Protein AF-A0A969WTM4-F1 (afdb_monomer_lite)

Secondary structure (DSSP, 8-state):
-HHHHHHHHHHHHH-PPPGGGS--------SS-PPP-SPPPPEEETTEEESSS-EE-----SSHHHHHHHHHHHHHHHHHT-EEE-S-GGGGGT-GGGGGGT--HHHH-SSS-EE----HHHHHHHHHTT-THHHHHHHHHHT-SB-

pLDDT: mean 88.82, std 9.45, range [56.5, 97.75]

Structure (mmCIF, N/CA/C/O backbone):
data_AF-A0A969WTM4-F1
#
_entry.id   AF-A0A969WTM4-F1
#
loop_
_atom_site.group_PDB
_atom_site.id
_atom_site.type_symbol
_atom_site.label_atom_id
_atom_site.label_alt_id
_atom_site.label_comp_id
_atom_site.label_asym_id
_atom_site.label_entity_id
_atom_site.label_seq_id
_atom_site.pdbx_PDB_ins_code
_atom_site.Cartn_x
_atom_site.Cartn_y
_atom_site.Cartn_z
_atom_site.occupancy
_atom_site.B_iso_or_equiv
_atom_site.auth_seq_id
_atom_site.auth_comp_id
_atom_site.auth_asym_id
_atom_site.auth_atom_id
_atom_site.pdbx_PDB_model_num
ATOM 1 N N . MET A 1 1 ? -6.320 16.465 12.986 1.00 56.50 1 MET A N 1
ATOM 2 C CA . MET A 1 1 ? -5.652 15.262 12.426 1.00 56.50 1 MET A CA 1
ATOM 3 C C . MET A 1 1 ? -4.982 15.568 11.083 1.00 56.50 1 MET A C 1
ATOM 5 O O . MET A 1 1 ? -3.893 15.057 10.851 1.00 56.50 1 MET A O 1
ATOM 9 N N . GLU A 1 2 ? -5.578 16.420 10.237 1.00 61.72 2 GLU A N 1
ATOM 10 C CA . GLU A 1 2 ? -4.979 16.860 8.963 1.00 61.72 2 GLU A CA 1
ATOM 11 C C . GLU A 1 2 ? -3.620 17.565 9.122 1.00 61.72 2 GLU A C 1
ATOM 13 O O . GLU A 1 2 ? -2.677 17.197 8.422 1.00 61.72 2 GLU A O 1
ATOM 18 N N . ASP A 1 3 ? -3.476 18.486 10.086 1.00 70.69 3 ASP A N 1
ATOM 19 C CA . ASP A 1 3 ? -2.206 19.205 10.309 1.00 70.69 3 ASP A CA 1
ATOM 20 C C . ASP A 1 3 ? -1.041 18.263 10.634 1.00 70.69 3 ASP A C 1
ATOM 22 O O . ASP A 1 3 ? 0.015 18.341 10.012 1.00 70.69 3 ASP A O 1
ATOM 26 N N . ARG A 1 4 ? -1.272 17.262 11.495 1.00 72.94 4 ARG A N 1
ATOM 27 C CA . ARG A 1 4 ? -0.270 16.229 11.805 1.00 72.94 4 ARG A CA 1
ATOM 28 C C . ARG A 1 4 ? 0.230 15.490 10.560 1.00 72.94 4 ARG A C 1
ATOM 30 O O . ARG A 1 4 ? 1.422 15.227 10.440 1.00 72.94 4 ARG A O 1
ATOM 37 N N . LYS A 1 5 ? -0.668 15.119 9.641 1.00 71.12 5 LYS A N 1
ATOM 38 C CA . LYS A 1 5 ? -0.302 14.374 8.422 1.00 71.12 5 LYS A CA 1
ATOM 39 C C . LYS A 1 5 ? 0.490 15.245 7.451 1.00 71.12 5 LYS A C 1
ATOM 41 O O . LYS A 1 5 ? 1.436 14.769 6.829 1.00 71.12 5 LYS A O 1
ATOM 46 N N . LYS A 1 6 ? 0.124 16.522 7.341 1.00 78.69 6 LYS A N 1
ATOM 47 C CA . LYS A 1 6 ? 0.857 17.506 6.541 1.00 78.69 6 LYS A CA 1
ATOM 48 C C . LYS A 1 6 ? 2.268 17.729 7.092 1.00 78.69 6 LYS A C 1
ATOM 50 O O . LYS A 1 6 ? 3.217 17.739 6.311 1.00 78.69 6 LYS A O 1
ATOM 55 N N . ASP A 1 7 ? 2.412 17.829 8.409 1.00 81.56 7 ASP A N 1
ATOM 56 C CA . ASP A 1 7 ? 3.716 17.987 9.057 1.00 81.56 7 ASP A CA 1
ATOM 57 C C . ASP A 1 7 ? 4.609 16.765 8.855 1.00 81.56 7 ASP A C 1
ATOM 59 O O . ASP A 1 7 ? 5.777 16.923 8.511 1.00 81.56 7 ASP A O 1
ATOM 63 N N . HIS A 1 8 ? 4.057 15.552 8.959 1.00 81.19 8 HIS A N 1
ATOM 64 C CA . HIS A 1 8 ? 4.799 14.323 8.665 1.00 81.19 8 HIS A CA 1
ATOM 65 C C . HIS A 1 8 ? 5.311 14.291 7.216 1.00 81.19 8 HIS A C 1
ATOM 67 O O . HIS A 1 8 ? 6.464 13.936 6.985 1.00 81.19 8 HIS A O 1
ATOM 73 N N . ILE A 1 9 ? 4.488 14.699 6.240 1.00 81.25 9 ILE A N 1
ATOM 74 C CA . ILE A 1 9 ? 4.919 14.800 4.836 1.00 81.25 9 ILE A CA 1
ATOM 75 C C . ILE A 1 9 ? 6.081 15.795 4.708 1.00 81.25 9 ILE A C 1
ATOM 77 O O . ILE A 1 9 ? 7.089 15.486 4.079 1.00 81.25 9 ILE A O 1
ATOM 81 N N . ASN A 1 10 ? 5.965 16.978 5.315 1.00 84.25 10 ASN A N 1
ATOM 82 C CA . ASN A 1 10 ? 7.011 18.000 5.244 1.00 84.25 10 ASN A CA 1
ATOM 83 C C . ASN A 1 10 ? 8.315 17.530 5.903 1.00 84.25 10 ASN A C 1
ATOM 85 O O . ASN A 1 10 ? 9.393 17.719 5.344 1.00 84.25 10 ASN A O 1
ATOM 89 N N . GLN A 1 11 ? 8.225 16.887 7.068 1.00 83.88 11 GLN A N 1
ATOM 90 C CA . GLN A 1 11 ? 9.384 16.314 7.749 1.00 83.88 11 GLN A CA 1
ATOM 91 C C . GLN A 1 11 ? 10.044 15.225 6.904 1.00 83.88 11 GLN A C 1
ATOM 93 O O . GLN A 1 11 ? 11.263 15.235 6.782 1.00 83.88 11 GLN A O 1
ATOM 98 N N . ALA A 1 12 ? 9.268 14.351 6.255 1.00 83.12 12 ALA A N 1
ATOM 99 C CA . ALA A 1 12 ? 9.807 13.342 5.346 1.00 83.12 12 ALA A CA 1
ATOM 100 C C . ALA A 1 12 ? 10.554 13.969 4.154 1.00 83.12 12 ALA A C 1
ATOM 102 O O . ALA A 1 12 ? 11.616 13.486 3.775 1.00 83.12 12 ALA A O 1
ATOM 103 N N . PHE A 1 13 ? 10.055 15.080 3.597 1.00 82.12 13 PHE A N 1
ATOM 104 C CA . PHE A 1 13 ? 10.768 15.817 2.545 1.00 82.12 13 PHE A CA 1
ATOM 105 C C . PHE A 1 13 ? 12.074 16.462 3.031 1.00 82.12 13 PHE A C 1
ATOM 107 O O . PHE A 1 13 ? 13.030 16.563 2.256 1.00 82.12 13 PHE A O 1
ATOM 114 N N . ASN A 1 14 ? 12.114 16.889 4.294 1.00 83.88 14 ASN A N 1
ATOM 115 C CA . ASN A 1 14 ? 13.282 17.519 4.908 1.00 83.88 14 ASN A CA 1
ATOM 116 C C . ASN A 1 14 ? 14.317 16.497 5.405 1.00 83.88 14 ASN A C 1
ATOM 118 O O . ASN A 1 14 ? 15.506 16.799 5.422 1.00 83.88 14 ASN A O 1
ATOM 122 N N . ALA A 1 15 ? 13.887 15.288 5.775 1.00 76.38 15 ALA A N 1
ATOM 123 C CA . ALA A 1 15 ? 14.722 14.195 6.272 1.00 76.38 15 ALA A CA 1
ATOM 124 C C . ALA A 1 15 ? 15.470 13.471 5.137 1.00 76.38 15 ALA A C 1
ATOM 126 O O . ALA A 1 15 ? 15.402 12.249 4.995 1.00 76.38 15 ALA A O 1
ATOM 127 N N . ARG A 1 16 ? 16.176 14.230 4.292 1.00 67.56 16 ARG A N 1
ATOM 128 C CA . ARG A 1 16 ? 17.010 13.658 3.234 1.00 67.56 16 ARG A CA 1
ATOM 129 C C . ARG A 1 16 ? 18.154 12.871 3.862 1.00 67.56 16 ARG A C 1
ATOM 131 O O . ARG A 1 16 ? 18.912 13.399 4.668 1.00 67.56 16 ARG A O 1
ATOM 138 N N . VAL A 1 17 ? 18.284 11.611 3.463 1.00 66.19 17 VAL A N 1
ATOM 139 C CA . VAL A 1 17 ? 19.481 10.826 3.756 1.00 66.19 17 VAL A CA 1
ATOM 140 C C . VAL A 1 17 ? 20.591 11.351 2.853 1.00 66.19 17 VAL A C 1
ATOM 142 O O . VAL A 1 17 ? 20.471 11.309 1.627 1.00 66.19 17 VAL A O 1
ATOM 145 N N . GLU A 1 18 ? 21.646 11.888 3.459 1.00 71.12 18 GLU A N 1
ATOM 146 C CA . GLU A 1 18 ? 22.833 12.327 2.729 1.00 71.12 18 GLU A CA 1
ATOM 147 C C . GLU A 1 18 ? 23.466 11.140 1.994 1.00 71.12 18 GLU A C 1
ATOM 149 O O . GLU A 1 18 ? 23.500 10.020 2.511 1.00 71.12 18 GLU A O 1
ATOM 154 N N . LYS A 1 19 ? 23.996 11.377 0.787 1.00 63.75 19 LYS A N 1
ATOM 155 C CA . LYS A 1 19 ? 24.638 10.327 -0.031 1.00 63.75 19 LYS A CA 1
ATOM 156 C C . LYS A 1 19 ? 25.734 9.570 0.727 1.00 63.75 19 LYS A C 1
ATOM 158 O O . LYS A 1 19 ? 25.962 8.397 0.450 1.00 63.75 19 LYS A O 1
ATOM 163 N N . ASP A 1 20 ? 26.371 10.218 1.697 1.00 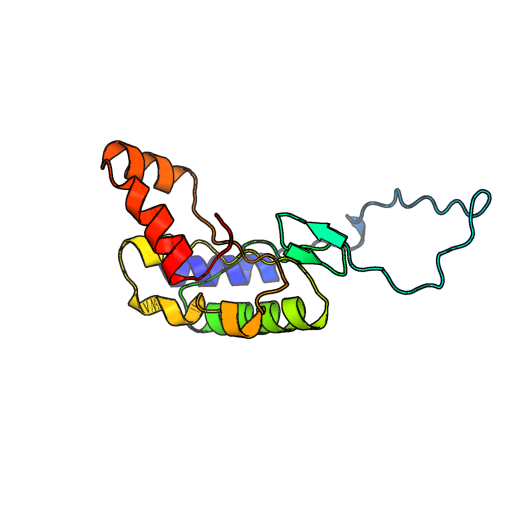65.38 20 ASP A N 1
ATOM 164 C CA . ASP A 1 20 ? 27.443 9.636 2.506 1.00 65.38 20 ASP A CA 1
ATOM 165 C C . ASP A 1 20 ? 26.968 8.570 3.504 1.00 65.38 20 ASP A C 1
ATOM 167 O O . ASP A 1 20 ? 27.779 7.766 3.962 1.00 65.38 20 ASP A O 1
ATOM 171 N N . ALA A 1 21 ? 25.665 8.515 3.796 1.00 71.44 21 ALA A N 1
ATOM 172 C CA . ALA A 1 21 ? 25.053 7.474 4.619 1.00 71.44 21 ALA A CA 1
ATOM 173 C C . ALA A 1 21 ? 24.629 6.231 3.811 1.00 71.44 21 ALA A C 1
ATOM 175 O O . ALA A 1 21 ? 24.121 5.270 4.389 1.00 71.44 21 ALA A O 1
ATOM 176 N N . ALA A 1 22 ? 24.816 6.232 2.485 1.00 71.81 22 ALA A N 1
ATOM 177 C CA . ALA A 1 22 ? 24.507 5.076 1.653 1.00 71.81 22 ALA A CA 1
ATOM 178 C C . ALA A 1 22 ? 25.451 3.905 1.966 1.00 71.81 22 ALA A C 1
ATOM 180 O O . ALA A 1 22 ? 26.667 4.075 2.078 1.00 71.81 22 ALA A O 1
ATOM 181 N N . ASP A 1 23 ? 24.884 2.703 2.079 1.00 75.06 23 ASP A N 1
ATOM 182 C CA . ASP A 1 23 ? 25.654 1.481 2.286 1.00 75.06 23 ASP A CA 1
ATOM 183 C C . ASP A 1 23 ? 26.607 1.245 1.105 1.00 75.06 23 ASP A C 1
ATOM 185 O O . ASP A 1 23 ? 26.187 1.127 -0.046 1.00 75.06 23 ASP A O 1
ATOM 189 N N . LYS A 1 24 ? 27.907 1.182 1.399 1.00 78.19 24 LYS A N 1
ATOM 190 C CA . LYS A 1 24 ? 28.969 1.018 0.397 1.00 78.19 24 LYS A CA 1
ATOM 191 C C . LYS A 1 24 ? 29.307 -0.445 0.116 1.00 78.19 24 LYS A C 1
ATOM 193 O O . LYS A 1 24 ? 30.185 -0.708 -0.697 1.00 78.19 24 LYS A O 1
ATOM 198 N N . ARG A 1 25 ? 28.638 -1.407 0.760 1.00 82.06 25 ARG A N 1
ATOM 199 C CA . ARG A 1 25 ? 28.950 -2.847 0.663 1.00 82.06 25 ARG A CA 1
ATOM 200 C C . ARG A 1 25 ? 28.477 -3.512 -0.637 1.00 82.06 25 ARG A C 1
ATOM 202 O O . ARG A 1 25 ? 28.299 -4.728 -0.676 1.00 82.06 25 ARG A O 1
ATOM 209 N N . PHE A 1 26 ? 28.289 -2.750 -1.712 1.00 78.81 26 PHE A N 1
ATOM 210 C CA . PHE A 1 26 ? 28.031 -3.326 -3.027 1.00 78.81 26 PHE A CA 1
ATOM 211 C C . PHE A 1 26 ? 29.341 -3.850 -3.633 1.00 78.81 26 PHE A C 1
ATOM 213 O O . PHE A 1 26 ? 30.082 -3.116 -4.283 1.00 78.81 26 PHE A O 1
ATOM 220 N N . ASN A 1 27 ? 29.627 -5.132 -3.403 1.00 80.75 27 ASN A N 1
ATOM 221 C CA . ASN A 1 27 ? 30.758 -5.825 -4.014 1.00 80.75 27 ASN A CA 1
ATOM 222 C C . ASN A 1 27 ? 30.311 -6.433 -5.347 1.00 80.75 27 ASN A C 1
ATOM 224 O O . ASN A 1 27 ? 29.621 -7.452 -5.369 1.00 80.75 27 ASN A O 1
ATOM 228 N N . TYR A 1 28 ? 30.680 -5.798 -6.457 1.00 80.25 28 TYR A N 1
ATOM 229 C CA . TYR A 1 28 ? 30.454 -6.366 -7.783 1.00 80.25 28 TYR A CA 1
ATOM 230 C C . TYR A 1 28 ? 31.456 -7.499 -8.045 1.00 80.25 28 TYR A C 1
ATOM 232 O O . TYR A 1 28 ? 32.656 -7.244 -8.100 1.00 80.25 28 TYR A O 1
ATOM 240 N N . GLU A 1 29 ? 30.963 -8.730 -8.216 1.00 81.62 29 GLU A N 1
ATOM 241 C CA . GLU A 1 29 ? 31.777 -9.925 -8.490 1.00 81.62 29 GLU A CA 1
ATOM 242 C C . GLU A 1 29 ? 31.404 -10.538 -9.855 1.00 81.62 29 GLU A C 1
ATOM 244 O O . GLU A 1 29 ? 30.466 -11.336 -9.940 1.00 81.62 29 GLU A O 1
ATOM 249 N N . PRO A 1 30 ? 32.093 -10.152 -10.944 1.00 84.31 30 PRO A N 1
ATOM 250 C CA . PRO A 1 30 ? 31.797 -10.641 -12.287 1.00 84.31 30 PRO A CA 1
ATOM 251 C C . PRO A 1 30 ? 32.403 -12.015 -12.604 1.00 84.31 30 PRO A C 1
ATOM 253 O O . PRO A 1 30 ? 32.104 -12.560 -13.666 1.00 84.31 30 PRO A O 1
ATOM 256 N N . LEU A 1 31 ? 33.264 -12.580 -11.744 1.00 88.19 31 LEU A N 1
ATOM 257 C CA . LEU A 1 31 ? 33.983 -13.824 -12.045 1.00 88.19 31 LEU A CA 1
ATOM 258 C C . LEU A 1 31 ? 33.040 -15.020 -12.242 1.00 88.19 31 LEU A C 1
ATOM 260 O O . LEU A 1 31 ? 33.344 -15.919 -13.022 1.00 88.19 31 LEU A O 1
ATOM 264 N N . LEU A 1 32 ? 31.902 -15.032 -11.541 1.00 84.75 32 LEU A N 1
ATOM 265 C CA . LEU A 1 32 ? 30.934 -16.134 -11.582 1.00 84.75 32 LEU A CA 1
ATOM 266 C C . LEU A 1 32 ? 29.839 -15.938 -12.637 1.00 84.75 32 LEU A C 1
ATOM 268 O O . LEU A 1 32 ? 29.310 -16.917 -13.157 1.00 84.75 32 LEU A O 1
ATOM 272 N N . SER A 1 33 ? 29.483 -14.690 -12.944 1.00 83.06 33 SER A N 1
ATOM 273 C CA . SER A 1 33 ? 28.499 -14.355 -13.972 1.00 83.06 33 SER A CA 1
ATOM 274 C C . SER A 1 33 ? 28.643 -12.899 -14.393 1.00 83.06 33 SER A C 1
ATOM 276 O O . SER A 1 33 ? 28.834 -12.014 -13.560 1.00 83.06 33 SER A O 1
ATOM 278 N N . ALA A 1 34 ? 28.455 -12.639 -15.687 1.00 84.06 34 ALA A N 1
ATOM 279 C CA . ALA A 1 34 ? 28.287 -11.281 -16.181 1.00 84.06 34 ALA A CA 1
ATOM 280 C C . ALA A 1 34 ? 27.002 -10.651 -15.621 1.00 84.06 34 ALA A C 1
ATOM 282 O O . ALA A 1 34 ? 26.069 -11.350 -15.208 1.00 84.06 34 ALA A O 1
ATOM 283 N N . HIS A 1 35 ? 26.951 -9.318 -15.637 1.00 82.44 35 HIS A N 1
ATOM 284 C CA . HIS A 1 35 ? 25.736 -8.586 -15.308 1.00 82.44 35 HIS A CA 1
ATOM 285 C C . HIS A 1 35 ? 24.583 -9.024 -16.235 1.00 82.44 35 HIS A C 1
ATOM 287 O O . HIS A 1 35 ? 24.798 -9.108 -17.449 1.00 82.44 35 HIS A O 1
ATOM 293 N N . PRO A 1 36 ? 23.375 -9.289 -15.704 1.00 79.94 36 PRO A N 1
ATOM 294 C CA . PRO A 1 36 ? 22.240 -9.677 -16.531 1.00 79.94 36 PRO A CA 1
ATOM 295 C C . PRO A 1 36 ? 21.917 -8.589 -17.560 1.00 79.94 36 PRO A C 1
ATOM 297 O O . PRO A 1 36 ? 21.795 -7.417 -17.213 1.00 79.94 36 PRO A O 1
ATOM 300 N N . VAL A 1 37 ? 21.768 -8.981 -18.825 1.00 81.50 37 VAL A N 1
ATOM 301 C CA . VAL A 1 37 ? 21.309 -8.090 -19.909 1.00 81.50 37 VAL A CA 1
ATOM 302 C C . VAL A 1 37 ? 19.805 -8.195 -20.148 1.00 81.50 37 VAL A C 1
ATOM 304 O O . VAL A 1 37 ? 19.204 -7.312 -20.761 1.00 81.50 37 VAL A O 1
ATOM 307 N N . ASP A 1 38 ? 19.194 -9.267 -19.649 1.00 82.44 38 ASP A N 1
ATOM 308 C CA . ASP A 1 38 ? 17.770 -9.508 -19.785 1.00 82.44 38 ASP A CA 1
ATOM 309 C C . ASP A 1 38 ? 16.965 -8.608 -18.852 1.00 82.44 38 ASP A C 1
ATOM 311 O O . ASP A 1 38 ? 17.378 -8.259 -17.741 1.00 82.44 38 ASP A O 1
ATOM 315 N N . LYS A 1 39 ? 15.768 -8.241 -19.309 1.00 76.38 39 LYS A N 1
ATOM 316 C CA . LYS A 1 39 ? 14.820 -7.515 -18.468 1.00 76.38 39 LYS A CA 1
ATOM 317 C C . LYS A 1 39 ? 14.395 -8.404 -17.290 1.00 76.38 39 LYS A C 1
ATOM 319 O O . LYS A 1 39 ? 14.230 -9.609 -17.480 1.00 76.38 39 LYS A O 1
ATOM 324 N N . PRO A 1 40 ? 14.144 -7.819 -16.106 1.00 81.56 40 PRO A N 1
ATOM 325 C CA . PRO A 1 40 ? 13.575 -8.545 -14.977 1.00 81.56 40 PRO A CA 1
ATOM 326 C C . PRO A 1 40 ? 12.312 -9.302 -15.391 1.00 81.56 40 PRO A C 1
ATOM 328 O O . PRO A 1 40 ? 11.429 -8.744 -16.050 1.00 81.56 40 PRO A O 1
ATOM 331 N N . THR A 1 41 ? 12.231 -10.575 -15.015 1.00 88.00 41 THR A N 1
ATOM 332 C CA . THR A 1 41 ? 11.047 -11.401 -15.238 1.00 88.00 41 THR A CA 1
ATOM 333 C C . THR A 1 41 ? 10.040 -11.184 -14.119 1.00 88.00 41 THR A C 1
ATOM 335 O O . THR A 1 41 ? 10.392 -10.939 -12.964 1.00 88.00 41 THR A O 1
ATOM 338 N N . SER A 1 42 ? 8.755 -11.263 -14.462 1.00 94.31 42 SER A N 1
ATOM 339 C CA . SER A 1 42 ? 7.706 -11.206 -13.453 1.00 94.31 42 SER A CA 1
ATOM 340 C C . SER A 1 42 ? 7.750 -12.429 -12.541 1.00 94.31 42 SER A C 1
ATOM 342 O O . SER A 1 42 ? 7.981 -13.543 -13.011 1.00 94.31 42 SER A O 1
ATOM 344 N N . PHE A 1 43 ? 7.447 -12.236 -11.264 1.00 95.88 43 PHE A N 1
ATOM 345 C CA . PHE A 1 43 ? 7.388 -13.283 -10.252 1.00 95.88 43 PHE A CA 1
ATOM 346 C C . PHE A 1 43 ? 6.108 -13.163 -9.420 1.00 95.88 43 PHE A C 1
ATOM 348 O O . PHE A 1 43 ? 5.473 -12.107 -9.361 1.00 95.88 43 PHE A O 1
ATOM 355 N N . SER A 1 44 ? 5.722 -14.2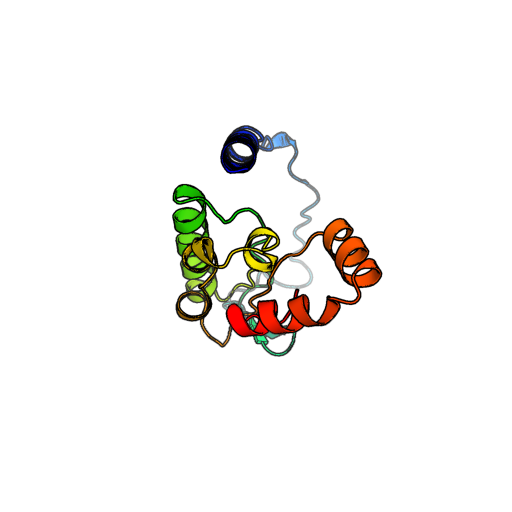72 -8.787 1.00 97.06 44 SER A N 1
ATOM 356 C CA . SER A 1 44 ? 4.567 -14.317 -7.893 1.00 97.06 44 SER A CA 1
ATOM 357 C C . SER A 1 44 ? 4.962 -13.873 -6.487 1.00 97.06 44 SER A C 1
ATOM 359 O O . SER A 1 44 ? 5.959 -14.346 -5.940 1.00 97.06 44 SER A O 1
ATOM 361 N N . PHE A 1 45 ? 4.171 -12.987 -5.893 1.00 95.88 45 PHE A N 1
ATOM 362 C CA . PHE A 1 45 ? 4.307 -12.558 -4.507 1.00 95.88 45 PHE A CA 1
ATOM 363 C C . PHE A 1 45 ? 2.919 -12.319 -3.915 1.00 95.88 45 PHE A C 1
ATOM 365 O O . PHE A 1 45 ? 2.102 -11.633 -4.523 1.00 95.88 45 PHE A O 1
ATOM 372 N N . ALA A 1 46 ? 2.639 -12.910 -2.749 1.00 93.12 46 ALA A N 1
ATOM 373 C CA . ALA A 1 46 ? 1.353 -12.793 -2.053 1.00 93.12 46 ALA A CA 1
ATOM 374 C C . ALA A 1 46 ? 0.111 -13.092 -2.932 1.00 93.12 46 ALA A C 1
ATOM 376 O O . ALA A 1 46 ? -0.916 -12.430 -2.834 1.00 93.12 46 ALA A O 1
ATOM 377 N N . GLY A 1 47 ? 0.212 -14.078 -3.834 1.00 95.50 47 GLY A N 1
ATOM 378 C CA . GLY A 1 47 ? -0.875 -14.440 -4.758 1.00 95.50 47 GLY A CA 1
ATOM 379 C C . GLY A 1 47 ? -1.081 -13.459 -5.920 1.00 95.50 47 GLY A C 1
ATOM 380 O O . GLY A 1 47 ? -2.067 -13.562 -6.648 1.00 95.50 47 GLY A O 1
ATOM 381 N N . LYS A 1 48 ? -0.155 -12.514 -6.102 1.00 96.94 48 LYS A N 1
ATOM 382 C CA . LYS A 1 48 ? -0.163 -11.456 -7.118 1.00 96.94 48 LYS A CA 1
ATOM 383 C C . LYS A 1 48 ? 1.121 -11.488 -7.940 1.00 96.94 48 LYS A C 1
ATOM 385 O O . LYS A 1 48 ? 2.029 -12.260 -7.651 1.00 96.94 48 LYS A O 1
ATOM 390 N N . THR A 1 49 ? 1.193 -10.675 -8.989 1.00 96.38 49 THR A N 1
ATOM 391 C CA . THR A 1 49 ? 2.330 -10.635 -9.918 1.00 96.38 49 THR A CA 1
ATOM 392 C C . THR A 1 49 ? 3.086 -9.317 -9.792 1.00 96.38 49 THR A C 1
ATOM 394 O O . THR A 1 49 ? 2.511 -8.244 -9.965 1.00 96.38 49 THR A O 1
ATOM 397 N N . MET A 1 50 ? 4.393 -9.399 -9.553 1.00 96.62 50 MET A N 1
ATOM 398 C CA . MET A 1 50 ? 5.311 -8.257 -9.529 1.00 96.62 50 MET A CA 1
ATOM 399 C C . MET A 1 50 ? 6.369 -8.409 -10.624 1.00 96.62 50 MET A C 1
ATOM 401 O O . MET A 1 50 ? 6.723 -9.523 -10.995 1.00 96.62 50 MET A O 1
ATOM 405 N N . ARG A 1 51 ? 6.877 -7.294 -11.159 1.00 94.94 51 ARG A N 1
ATOM 406 C CA . ARG A 1 51 ? 7.985 -7.263 -12.138 1.00 94.94 51 ARG A CA 1
ATOM 407 C C . ARG A 1 51 ? 9.325 -6.917 -11.506 1.00 94.94 51 ARG A C 1
ATOM 409 O O . ARG A 1 51 ? 10.365 -7.283 -12.039 1.00 94.94 51 ARG A O 1
ATOM 416 N N . LEU A 1 52 ? 9.298 -6.202 -10.386 1.00 93.69 52 LEU A N 1
ATOM 417 C CA . LEU A 1 52 ? 10.482 -5.806 -9.636 1.00 93.69 52 LEU A CA 1
ATOM 418 C C . LEU A 1 52 ? 10.279 -6.135 -8.157 1.00 93.69 52 LEU A C 1
ATOM 420 O O . LEU A 1 52 ? 9.170 -5.956 -7.656 1.00 93.69 52 LEU A O 1
ATOM 424 N N . PRO A 1 53 ? 11.329 -6.554 -7.432 1.00 93.12 53 PRO A N 1
ATOM 425 C CA . PRO A 1 53 ? 11.281 -6.805 -5.991 1.00 93.12 53 PRO A CA 1
ATOM 426 C C . PRO A 1 53 ? 11.321 -5.492 -5.193 1.00 93.12 53 PRO A C 1
ATOM 428 O O . PRO A 1 53 ? 12.126 -5.323 -4.284 1.00 93.12 53 PRO A O 1
ATOM 431 N N . LEU A 1 54 ? 10.471 -4.534 -5.569 1.00 94.50 54 LEU A N 1
ATOM 432 C CA . LEU A 1 54 ? 10.372 -3.217 -4.953 1.00 94.50 54 LEU A CA 1
ATOM 433 C C . LEU A 1 54 ? 8.939 -2.962 -4.491 1.00 94.50 54 LEU A C 1
ATOM 435 O O . LEU A 1 54 ? 7.970 -3.314 -5.168 1.00 94.50 54 LEU A O 1
ATOM 439 N N . TRP A 1 55 ? 8.827 -2.319 -3.332 1.00 95.69 55 TRP A N 1
ATOM 440 C CA . TRP A 1 55 ? 7.566 -2.057 -2.656 1.00 95.69 55 TRP A CA 1
ATOM 441 C C . TRP A 1 55 ? 7.430 -0.575 -2.320 1.00 95.69 55 TRP A C 1
ATOM 443 O O . TRP A 1 55 ? 8.306 0.012 -1.681 1.00 95.69 55 TRP A O 1
ATOM 453 N N . ILE A 1 56 ? 6.310 0.028 -2.709 1.00 95.81 56 ILE A N 1
ATOM 454 C CA . ILE A 1 56 ? 5.930 1.362 -2.251 1.00 95.81 56 ILE A CA 1
ATOM 455 C C . ILE A 1 56 ? 5.322 1.212 -0.858 1.00 95.81 56 ILE A C 1
ATOM 457 O O . ILE A 1 56 ? 4.191 0.754 -0.706 1.00 95.81 56 ILE A O 1
ATOM 461 N N . SER A 1 57 ? 6.097 1.572 0.164 1.00 92.44 57 SER A N 1
ATOM 462 C CA . SER A 1 57 ? 5.666 1.457 1.559 1.00 92.44 57 SER A CA 1
ATOM 463 C C . SER A 1 57 ? 4.604 2.495 1.940 1.00 92.44 57 SER A C 1
ATOM 465 O O . SER A 1 57 ? 4.465 3.544 1.306 1.00 92.44 57 SER A O 1
ATOM 467 N N . SER A 1 58 ? 3.871 2.198 3.011 1.00 90.25 58 SER A N 1
ATOM 468 C CA . SER A 1 58 ? 2.784 3.015 3.545 1.00 90.25 58 SER A CA 1
ATOM 469 C C . SER A 1 58 ? 3.292 4.371 4.033 1.00 90.25 58 SER A C 1
ATOM 471 O O . SER A 1 58 ? 4.021 4.451 5.018 1.00 90.25 58 SER A O 1
ATOM 473 N N . MET A 1 59 ? 2.878 5.454 3.369 1.00 84.06 59 MET A N 1
ATOM 474 C CA . MET A 1 59 ? 3.334 6.810 3.708 1.00 84.06 59 MET A CA 1
ATOM 475 C C . MET A 1 59 ? 2.210 7.735 4.179 1.00 84.06 59 MET A C 1
ATOM 477 O O . MET A 1 59 ? 2.294 8.298 5.269 1.00 84.06 59 MET A O 1
ATOM 481 N N . THR A 1 60 ? 1.161 7.943 3.373 1.00 80.31 60 THR A N 1
ATOM 482 C CA . THR A 1 60 ? 0.168 8.996 3.647 1.00 80.31 60 THR A CA 1
ATOM 483 C C . THR A 1 60 ? -1.241 8.681 3.124 1.00 80.31 60 THR A C 1
ATOM 485 O O . THR A 1 60 ? -1.448 7.715 2.394 1.00 80.31 60 THR A O 1
ATOM 488 N N . GLY A 1 61 ? -2.230 9.477 3.541 1.00 73.62 61 GLY A N 1
ATOM 489 C CA . GLY A 1 61 ? -3.637 9.391 3.128 1.00 73.62 61 GLY A CA 1
ATOM 490 C C . GLY A 1 61 ? -4.564 10.219 4.029 1.00 73.62 61 GLY A C 1
ATOM 491 O O . GLY A 1 61 ? -4.223 10.496 5.181 1.00 73.62 61 GLY A O 1
ATOM 492 N N . GLY A 1 62 ? -5.739 10.624 3.538 1.00 68.88 62 GLY A N 1
ATOM 493 C CA . GLY A 1 62 ? -6.747 11.381 4.299 1.00 68.88 62 GLY A CA 1
ATOM 494 C C . GLY A 1 62 ? -6.491 12.889 4.407 1.00 68.88 62 GLY A C 1
ATOM 495 O O . GLY A 1 62 ? -6.774 13.468 5.450 1.00 68.88 62 GLY A O 1
ATOM 496 N N . THR A 1 63 ? -5.894 13.483 3.368 1.00 69.31 63 THR A N 1
ATOM 497 C CA . THR A 1 63 ? -5.842 14.931 3.084 1.00 69.31 63 THR A CA 1
ATOM 498 C C . THR A 1 63 ? -5.722 15.098 1.563 1.00 69.31 63 THR A C 1
ATOM 500 O O . THR A 1 63 ? -5.059 14.288 0.911 1.00 69.31 63 THR A O 1
ATOM 503 N N . GLY A 1 64 ? -6.237 16.190 0.984 1.00 71.62 64 GLY A N 1
ATOM 504 C CA . GLY A 1 64 ? -6.218 16.372 -0.480 1.00 71.62 64 GLY A CA 1
ATOM 505 C C . GLY A 1 64 ? -4.819 16.323 -1.128 1.00 71.62 64 GLY A C 1
ATOM 506 O O . GLY A 1 64 ? -4.662 15.821 -2.242 1.00 71.62 64 GLY A O 1
ATOM 507 N N . LYS A 1 65 ? -3.767 16.776 -0.424 1.00 77.94 65 LYS A N 1
ATOM 508 C CA . LYS A 1 65 ? -2.371 16.636 -0.893 1.00 77.94 65 LYS A CA 1
ATOM 509 C C . LYS A 1 65 ? -1.891 15.181 -0.863 1.00 77.94 65 LYS A C 1
ATOM 511 O O . LYS A 1 65 ? -1.204 14.756 -1.789 1.00 77.94 65 LYS A O 1
ATOM 516 N N . ALA A 1 66 ? -2.259 14.428 0.172 1.00 80.31 66 ALA A N 1
ATOM 517 C CA . ALA A 1 66 ? -1.916 13.015 0.298 1.00 80.31 66 ALA A CA 1
ATOM 518 C C . ALA A 1 66 ? -2.559 12.168 -0.809 1.0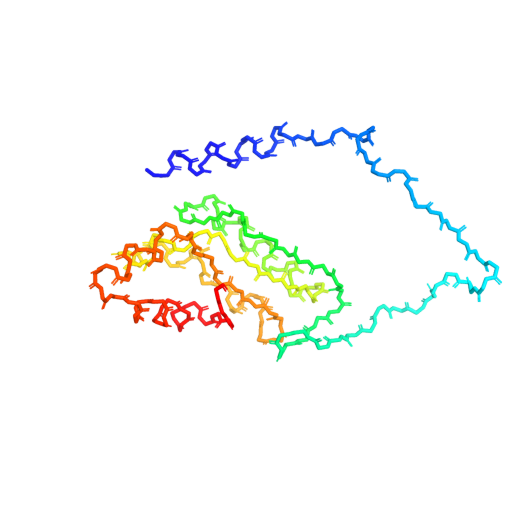0 80.31 66 ALA A C 1
ATOM 520 O O . ALA A 1 66 ? -1.888 11.308 -1.374 1.00 80.31 66 ALA A O 1
ATOM 521 N N . GLY A 1 67 ? -3.805 12.471 -1.191 1.00 86.06 67 GLY A N 1
ATOM 522 C CA . GLY A 1 67 ? -4.478 11.798 -2.304 1.00 86.06 67 GLY A CA 1
ATOM 523 C C . GLY A 1 67 ? -3.719 11.928 -3.631 1.00 86.06 67 GLY A C 1
ATOM 524 O O . GLY A 1 67 ? -3.564 10.949 -4.357 1.00 86.06 67 GLY A O 1
ATOM 525 N N . ASN A 1 68 ? -3.168 13.109 -3.939 1.00 90.19 68 ASN A N 1
ATOM 526 C CA . ASN A 1 68 ? -2.351 13.300 -5.148 1.00 90.19 68 ASN A CA 1
ATOM 527 C C . ASN A 1 68 ? -1.053 12.478 -5.121 1.00 90.19 68 ASN A C 1
ATOM 529 O O . ASN A 1 68 ? -0.687 11.883 -6.135 1.00 90.19 68 ASN A O 1
ATOM 533 N N . ILE A 1 69 ? -0.376 12.422 -3.970 1.00 90.94 69 ILE A N 1
ATOM 534 C CA . ILE A 1 69 ? 0.837 11.609 -3.791 1.00 90.94 69 ILE A CA 1
ATOM 535 C C . ILE A 1 69 ? 0.504 10.131 -4.017 1.00 90.94 69 ILE A C 1
ATOM 537 O O . ILE A 1 69 ? 1.146 9.474 -4.833 1.00 90.94 69 ILE A O 1
ATOM 541 N N . ASN A 1 70 ? -0.549 9.638 -3.367 1.00 93.56 70 ASN A N 1
ATOM 542 C CA . ASN A 1 70 ? -0.996 8.256 -3.485 1.00 93.56 70 ASN A CA 1
ATOM 543 C C . ASN A 1 70 ? -1.372 7.878 -4.923 1.00 93.56 70 ASN A C 1
ATOM 545 O O . ASN A 1 70 ? -0.966 6.822 -5.397 1.00 93.56 70 ASN A O 1
ATOM 549 N N . ARG A 1 71 ? -2.077 8.751 -5.655 1.00 95.06 71 ARG A N 1
ATOM 550 C CA . ARG A 1 71 ? -2.409 8.515 -7.070 1.00 95.06 71 ARG A CA 1
ATOM 551 C C . ARG A 1 71 ? -1.170 8.415 -7.956 1.00 95.06 71 ARG A C 1
ATOM 553 O O . ARG A 1 71 ? -1.114 7.546 -8.821 1.00 95.06 71 ARG A O 1
ATOM 560 N N . ASN A 1 72 ? -0.174 9.275 -7.749 1.00 95.31 72 ASN A N 1
ATOM 561 C CA . ASN A 1 72 ? 1.068 9.225 -8.525 1.00 95.31 72 ASN A CA 1
ATOM 562 C C . ASN A 1 72 ? 1.868 7.950 -8.230 1.00 95.31 72 ASN A C 1
ATOM 564 O O . ASN A 1 72 ? 2.362 7.307 -9.153 1.00 95.31 72 ASN A O 1
ATOM 568 N N . LEU A 1 73 ? 1.938 7.550 -6.960 1.00 95.44 73 LEU A N 1
ATOM 569 C CA . LEU A 1 73 ? 2.576 6.300 -6.554 1.00 95.44 73 LEU A CA 1
ATOM 570 C C . LEU A 1 73 ? 1.840 5.075 -7.103 1.00 95.44 73 LEU A C 1
ATOM 572 O O . LEU A 1 73 ? 2.484 4.159 -7.596 1.00 95.44 73 LEU A O 1
ATOM 576 N N . ALA A 1 74 ? 0.506 5.084 -7.098 1.00 96.81 74 ALA A N 1
ATOM 577 C CA . ALA A 1 74 ? -0.303 4.015 -7.676 1.00 96.81 74 ALA A CA 1
ATOM 578 C C . ALA A 1 74 ? -0.086 3.872 -9.191 1.00 96.81 74 ALA A C 1
ATOM 580 O O . ALA A 1 74 ? -0.006 2.755 -9.698 1.00 96.81 74 ALA A O 1
ATOM 581 N N . ARG A 1 75 ? 0.076 4.987 -9.918 1.00 97.31 75 ARG A N 1
ATOM 582 C CA . ARG A 1 75 ? 0.430 4.960 -11.348 1.00 97.31 75 ARG A CA 1
ATOM 583 C C . ARG A 1 75 ? 1.800 4.328 -11.573 1.00 97.31 75 ARG A C 1
ATOM 585 O O . ARG A 1 75 ? 1.911 3.433 -12.401 1.00 97.31 75 ARG A O 1
ATOM 592 N N . ALA A 1 76 ? 2.807 4.736 -10.798 1.00 95.81 76 ALA A N 1
ATOM 593 C CA . ALA A 1 76 ? 4.138 4.134 -10.860 1.00 95.81 76 ALA A CA 1
ATOM 594 C C . ALA A 1 76 ? 4.103 2.640 -10.490 1.00 95.81 76 ALA A C 1
ATOM 596 O O . ALA A 1 76 ? 4.757 1.823 -11.132 1.00 95.81 76 ALA A O 1
ATOM 597 N N . CYS A 1 77 ? 3.297 2.264 -9.495 1.00 96.44 77 CYS A N 1
ATOM 598 C CA . CYS A 1 77 ? 3.083 0.875 -9.106 1.00 96.44 77 CYS A CA 1
ATOM 599 C C . CYS A 1 77 ? 2.617 0.025 -10.297 1.00 96.44 77 CYS A C 1
ATOM 601 O O . CYS A 1 77 ? 3.238 -0.990 -10.608 1.00 96.44 77 CYS A O 1
ATOM 603 N N . ASN A 1 78 ? 1.595 0.485 -11.019 1.00 96.44 78 ASN A N 1
ATOM 604 C CA . ASN A 1 78 ? 1.084 -0.197 -12.207 1.00 96.44 78 ASN A CA 1
ATOM 605 C C . ASN A 1 78 ? 2.115 -0.206 -13.358 1.00 96.44 78 ASN A C 1
ATOM 607 O O . ASN A 1 78 ? 2.443 -1.261 -13.913 1.00 96.44 78 ASN A O 1
ATOM 611 N N . GLU A 1 79 ? 2.705 0.955 -13.660 1.00 95.56 79 GLU A N 1
ATOM 612 C CA . GLU A 1 79 ? 3.666 1.143 -14.757 1.00 95.56 79 GLU A CA 1
ATOM 613 C C . GLU A 1 79 ? 4.944 0.315 -14.597 1.00 95.56 79 GLU A C 1
ATOM 615 O O . GLU A 1 79 ? 5.483 -0.186 -15.587 1.00 95.56 79 GLU A O 1
ATOM 620 N N . PHE A 1 80 ? 5.407 0.087 -13.366 1.00 94.69 80 PHE A N 1
ATOM 621 C CA . PHE A 1 80 ? 6.628 -0.679 -13.090 1.00 94.69 80 PHE A CA 1
ATOM 622 C C . PHE A 1 80 ? 6.372 -2.073 -12.508 1.00 94.69 80 PHE A C 1
ATOM 624 O O . PHE A 1 80 ? 7.296 -2.880 -12.465 1.00 94.69 80 PHE A O 1
ATOM 631 N N . GLY A 1 81 ? 5.126 -2.408 -12.159 1.00 95.06 81 GLY A N 1
ATOM 632 C CA . GLY A 1 81 ? 4.748 -3.724 -11.638 1.00 95.06 81 GLY A CA 1
ATOM 633 C C . GLY A 1 81 ? 5.278 -3.931 -10.227 1.00 95.06 81 GLY A C 1
ATOM 634 O O . GLY A 1 81 ? 5.894 -4.958 -9.942 1.00 95.06 81 GLY A O 1
ATOM 635 N N . LEU A 1 82 ? 5.110 -2.914 -9.389 1.00 96.31 82 LEU A N 1
ATOM 636 C CA . LEU A 1 82 ? 5.556 -2.907 -8.000 1.00 96.31 82 LEU A CA 1
ATOM 637 C C . LEU A 1 82 ? 4.437 -3.419 -7.089 1.00 96.31 82 LEU A C 1
ATOM 639 O O . LEU A 1 82 ? 3.299 -3.579 -7.519 1.00 96.31 82 LEU A O 1
ATOM 643 N N . GLY A 1 83 ? 4.758 -3.664 -5.823 1.00 97.25 83 GLY A N 1
ATOM 644 C CA . GLY A 1 83 ? 3.744 -3.768 -4.774 1.00 97.25 83 GLY A CA 1
ATOM 645 C C . GLY A 1 83 ? 3.516 -2.410 -4.113 1.00 97.25 83 GLY A C 1
ATOM 646 O O . GLY A 1 83 ? 4.415 -1.561 -4.113 1.00 97.25 83 GLY A O 1
ATOM 647 N N . MET A 1 84 ? 2.331 -2.188 -3.546 1.00 97.25 84 MET A N 1
ATOM 648 C CA . MET A 1 84 ? 2.004 -0.928 -2.878 1.00 97.25 84 MET A CA 1
ATOM 649 C C . MET A 1 84 ? 1.186 -1.136 -1.604 1.00 97.25 84 MET A C 1
ATOM 651 O O . MET A 1 84 ? 0.148 -1.791 -1.615 1.00 97.25 84 MET A O 1
ATOM 655 N N . GLY A 1 85 ? 1.617 -0.485 -0.525 1.00 96.38 85 GLY A N 1
ATOM 656 C CA . GLY A 1 85 ? 0.810 -0.243 0.666 1.00 96.38 85 GLY A CA 1
ATOM 657 C C . GLY A 1 85 ? 0.324 1.205 0.705 1.00 96.38 85 GLY A C 1
ATOM 658 O O . GLY A 1 85 ? 1.101 2.134 0.470 1.00 96.38 85 GLY A O 1
ATOM 659 N N . VAL A 1 86 ? -0.948 1.432 1.026 1.00 93.62 86 VAL A N 1
ATOM 660 C CA . VAL A 1 86 ? -1.453 2.793 1.290 1.00 93.62 86 VAL A CA 1
ATOM 661 C C . VAL A 1 86 ? -1.094 3.254 2.697 1.00 93.62 86 VAL A C 1
ATOM 663 O O . VAL A 1 86 ? -0.706 2.456 3.548 1.00 93.62 86 VAL A O 1
ATOM 666 N N . GLY A 1 87 ? -1.180 4.562 2.957 1.00 91.75 87 GLY A N 1
ATOM 667 C CA . GLY A 1 87 ? -1.006 5.092 4.309 1.00 91.75 87 GLY A CA 1
ATOM 668 C C . GLY A 1 87 ? -2.089 4.614 5.277 1.00 91.75 87 GLY A C 1
ATOM 669 O O . GLY A 1 87 ? -3.060 3.968 4.886 1.00 91.75 87 GLY A O 1
ATOM 670 N N . SER A 1 88 ? -1.927 4.966 6.556 1.00 92.75 88 SER A N 1
ATOM 671 C CA . SER A 1 88 ? -2.835 4.523 7.619 1.00 92.75 88 SER A CA 1
ATOM 672 C C . SER A 1 88 ? -4.304 4.801 7.283 1.00 92.75 88 SER A C 1
ATOM 674 O O . SER A 1 88 ? -4.745 5.952 7.192 1.00 92.75 88 SER A O 1
ATOM 676 N N . CYS A 1 89 ? -5.056 3.714 7.153 1.00 93.44 89 CYS A N 1
ATOM 677 C CA . CYS A 1 89 ? -6.472 3.671 6.824 1.00 93.44 89 CYS A CA 1
ATOM 678 C C . CYS A 1 89 ? -7.365 3.809 8.063 1.00 93.44 89 CYS A C 1
ATOM 680 O O . CYS A 1 89 ? -8.579 3.700 7.947 1.00 93.44 89 CYS A O 1
ATOM 682 N N . ARG A 1 90 ? -6.791 4.100 9.243 1.00 92.50 90 ARG A N 1
ATOM 683 C CA . ARG A 1 90 ? -7.531 4.303 10.502 1.00 92.50 90 ARG A CA 1
ATOM 684 C C . ARG A 1 90 ? -8.742 5.218 10.324 1.00 92.50 90 ARG A C 1
ATOM 686 O O . ARG A 1 90 ? -9.788 4.950 10.889 1.00 92.50 90 ARG A O 1
ATOM 693 N N . ILE A 1 91 ? -8.584 6.303 9.564 1.00 90.19 91 ILE A N 1
ATOM 694 C CA . ILE A 1 91 ? -9.650 7.293 9.372 1.00 90.19 91 ILE A CA 1
ATOM 695 C C . ILE A 1 91 ? -10.901 6.691 8.718 1.00 90.19 91 ILE A C 1
ATOM 697 O O . ILE A 1 91 ? -12.002 7.132 9.015 1.00 90.19 91 ILE A O 1
ATOM 701 N N . LEU A 1 92 ? -10.733 5.650 7.900 1.00 92.38 92 LEU A N 1
ATOM 702 C CA . LEU A 1 92 ? -11.822 4.965 7.209 1.00 92.38 92 LEU A CA 1
ATOM 703 C C . LEU A 1 92 ? -12.581 3.974 8.102 1.00 92.38 92 LEU A C 1
ATOM 705 O O . LEU A 1 92 ? -13.627 3.491 7.688 1.00 92.38 92 LEU A O 1
ATOM 709 N N . LEU A 1 93 ? -12.083 3.662 9.307 1.00 91.69 93 LEU A N 1
ATOM 710 C CA . LEU A 1 93 ? -12.815 2.816 10.260 1.00 91.69 93 LEU A CA 1
ATOM 711 C C . LEU A 1 93 ? -14.045 3.526 10.839 1.00 91.69 93 LEU A C 1
ATOM 713 O O . LEU A 1 93 ? -15.018 2.859 11.193 1.00 91.69 93 LEU A O 1
ATOM 717 N N . ASP A 1 94 ? -13.986 4.857 10.926 1.00 86.06 94 ASP A N 1
ATOM 718 C CA . ASP A 1 94 ? -15.032 5.693 11.521 1.00 86.06 94 ASP A CA 1
ATOM 719 C C . ASP A 1 94 ? -15.696 6.626 10.493 1.00 86.06 94 ASP A C 1
ATOM 721 O O . ASP A 1 94 ? -16.831 7.055 10.696 1.00 86.06 94 ASP A O 1
ATOM 725 N N . ASP A 1 95 ? -14.998 6.965 9.399 1.00 84.50 95 ASP A N 1
ATOM 726 C CA . ASP A 1 95 ? -15.433 7.984 8.443 1.00 84.50 95 ASP A CA 1
ATOM 727 C C . ASP A 1 95 ? -14.959 7.718 7.001 1.00 84.50 95 ASP A C 1
ATOM 729 O O . ASP A 1 95 ? -13.788 7.886 6.645 1.00 84.50 95 ASP A O 1
ATOM 733 N N . GLU A 1 96 ? -15.907 7.379 6.126 1.00 89.12 96 GLU A N 1
ATOM 734 C CA . GLU A 1 96 ? -15.653 7.087 4.711 1.00 89.12 96 GLU A CA 1
ATOM 735 C C . GLU A 1 96 ? -15.487 8.352 3.836 1.00 89.12 96 GLU A C 1
ATOM 737 O O . GLU A 1 96 ? -15.167 8.238 2.653 1.00 89.12 96 GLU A O 1
ATOM 742 N N . ARG A 1 97 ? -15.619 9.582 4.370 1.00 87.94 97 ARG A N 1
ATOM 743 C CA . ARG A 1 97 ? -15.455 10.831 3.583 1.00 87.94 97 ARG A CA 1
ATOM 744 C C . ARG A 1 97 ? -14.099 10.949 2.888 1.00 87.94 97 ARG A C 1
ATOM 746 O O . ARG A 1 97 ? -13.983 11.617 1.863 1.00 87.94 97 ARG A O 1
ATOM 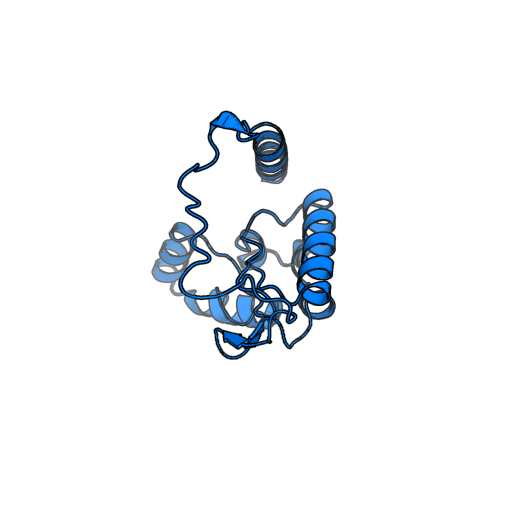753 N N . HIS A 1 98 ? -13.077 10.305 3.443 1.00 86.75 98 HIS A N 1
ATOM 754 C CA . HIS A 1 98 ? -11.720 10.307 2.904 1.00 86.75 98 HIS A CA 1
ATOM 755 C C . HIS A 1 98 ? -11.424 9.122 1.977 1.00 86.75 98 HIS A C 1
ATOM 757 O O . HIS A 1 98 ? -10.283 8.981 1.544 1.00 86.75 98 HIS A O 1
ATOM 763 N N . LEU A 1 99 ? -12.411 8.278 1.656 1.00 90.94 99 LEU A N 1
ATOM 764 C CA . LEU A 1 99 ? -12.228 7.068 0.848 1.00 90.94 99 LEU A CA 1
ATOM 765 C C . LEU A 1 99 ? -11.542 7.347 -0.495 1.00 90.94 99 LEU A C 1
ATOM 767 O O . LEU A 1 99 ? -10.678 6.585 -0.917 1.00 90.94 99 LEU A O 1
ATOM 771 N N . THR A 1 100 ? -11.853 8.474 -1.132 1.00 90.06 100 THR A N 1
ATOM 772 C CA . THR A 1 100 ? -11.282 8.873 -2.430 1.00 90.06 100 THR A CA 1
ATOM 773 C C . THR A 1 100 ? -9.760 9.080 -2.411 1.00 90.06 100 THR A C 1
ATOM 775 O O . THR A 1 100 ? -9.125 9.056 -3.466 1.00 90.06 100 THR A O 1
ATOM 778 N N . ASP A 1 101 ? -9.150 9.252 -1.233 1.00 88.50 101 ASP A N 1
ATOM 779 C CA . ASP A 1 101 ? -7.692 9.327 -1.073 1.00 88.50 101 ASP A CA 1
ATOM 780 C C . ASP A 1 101 ? -7.014 7.941 -1.031 1.00 88.50 101 ASP A C 1
ATOM 782 O O . ASP A 1 101 ? -5.785 7.856 -1.155 1.00 88.50 101 ASP A O 1
ATOM 786 N N . PHE A 1 102 ? -7.796 6.873 -0.837 1.00 92.62 102 PHE A N 1
ATOM 787 C CA . PHE A 1 102 ? -7.336 5.490 -0.662 1.00 92.62 102 PHE A CA 1
ATOM 788 C C . PHE A 1 102 ? -7.893 4.520 -1.717 1.00 92.62 102 PHE A C 1
ATOM 790 O O . PHE A 1 102 ? -7.287 3.473 -1.939 1.00 92.62 102 PHE A O 1
ATOM 797 N N . ASP A 1 103 ? -8.992 4.864 -2.398 1.00 93.50 103 ASP A N 1
ATOM 798 C CA . ASP A 1 103 ? -9.541 4.102 -3.525 1.00 93.50 103 ASP A CA 1
ATOM 799 C C . ASP A 1 103 ? -8.607 4.195 -4.740 1.00 93.50 103 ASP A C 1
ATOM 801 O O . ASP A 1 103 ? -8.697 5.090 -5.583 1.00 93.50 103 ASP A O 1
ATOM 805 N N . LEU A 1 104 ? -7.644 3.276 -4.784 1.00 96.38 104 LEU A N 1
ATOM 806 C CA . LEU A 1 104 ? -6.567 3.261 -5.772 1.00 96.38 104 LEU A CA 1
ATOM 807 C C . LEU A 1 104 ? -6.489 1.942 -6.534 1.00 96.38 104 LEU A C 1
ATOM 809 O O . LEU A 1 104 ? -5.672 1.845 -7.447 1.00 96.38 104 LEU A O 1
ATOM 813 N N . ARG A 1 105 ? -7.326 0.942 -6.218 1.00 97.12 105 ARG A N 1
ATOM 814 C CA . ARG A 1 105 ? -7.289 -0.369 -6.892 1.00 97.12 105 ARG A CA 1
ATOM 815 C C . ARG A 1 105 ? -7.410 -0.228 -8.407 1.00 97.12 105 ARG A C 1
ATOM 817 O O . ARG A 1 105 ? -6.668 -0.866 -9.143 1.00 97.12 105 ARG A O 1
ATOM 824 N N . HIS A 1 106 ? -8.272 0.675 -8.870 1.00 97.06 106 HIS A N 1
ATOM 825 C CA . HIS A 1 106 ? -8.455 0.964 -10.294 1.00 97.06 106 HIS A CA 1
ATOM 826 C C . HIS A 1 106 ? -7.209 1.570 -10.972 1.00 97.06 106 HIS A C 1
ATOM 828 O O . HIS A 1 106 ? -7.070 1.477 -12.188 1.00 97.06 106 HIS A O 1
ATOM 834 N N . ILE A 1 107 ? -6.303 2.185 -10.203 1.00 97.56 107 ILE A N 1
ATOM 835 C CA . ILE A 1 107 ? -5.037 2.748 -10.693 1.00 97.56 107 ILE A CA 1
ATOM 836 C C . ILE A 1 107 ? -3.916 1.714 -10.593 1.00 97.56 107 ILE A C 1
ATOM 838 O O . ILE A 1 107 ? -3.163 1.556 -11.547 1.00 97.56 107 ILE A O 1
ATOM 842 N N . VAL A 1 108 ? -3.809 1.012 -9.459 1.00 97.12 108 VAL A N 1
ATOM 843 C CA . VAL A 1 108 ? -2.787 -0.020 -9.206 1.00 97.12 108 VAL A CA 1
ATOM 844 C C . VAL A 1 108 ? -2.967 -1.226 -10.136 1.00 97.12 108 VAL A C 1
ATOM 846 O O . VAL A 1 108 ? -1.983 -1.809 -10.588 1.00 97.12 108 VAL A O 1
ATOM 849 N N . GLY A 1 109 ? -4.214 -1.554 -10.478 1.00 96.94 109 GLY A N 1
ATOM 850 C CA . GLY A 1 109 ? -4.575 -2.740 -11.246 1.00 96.94 109 GLY A CA 1
ATOM 851 C C . GLY A 1 109 ? -4.677 -3.992 -10.372 1.00 96.94 109 GLY A C 1
ATOM 852 O O . GLY A 1 109 ? -4.187 -4.038 -9.247 1.00 96.94 109 GLY A O 1
ATOM 853 N N . ASP A 1 110 ? -5.322 -5.034 -10.899 1.00 96.38 110 ASP A N 1
ATOM 854 C CA . ASP A 1 110 ? -5.595 -6.262 -10.136 1.00 96.38 110 ASP A CA 1
ATOM 855 C C . ASP A 1 110 ? -4.402 -7.220 -10.042 1.00 96.38 110 ASP A C 1
ATOM 857 O O . ASP A 1 110 ? -4.398 -8.123 -9.199 1.00 96.38 110 ASP A O 1
ATOM 861 N N . ALA A 1 111 ? -3.406 -7.035 -10.912 1.00 94.75 111 ALA A N 1
ATOM 862 C CA . ALA A 1 111 ? -2.221 -7.881 -10.978 1.00 94.75 111 ALA A CA 1
ATOM 863 C C . ALA A 1 111 ? -1.223 -7.584 -9.853 1.00 94.75 111 ALA A C 1
ATOM 865 O O . ALA A 1 111 ? -0.590 -8.516 -9.364 1.00 94.75 111 ALA A O 1
ATOM 866 N N . ALA A 1 112 ? -1.082 -6.317 -9.455 1.00 96.12 112 ALA A N 1
ATOM 867 C CA . ALA A 1 112 ? -0.118 -5.883 -8.451 1.00 96.12 112 ALA A CA 1
ATOM 868 C C . ALA A 1 112 ? -0.665 -6.076 -7.020 1.00 96.12 112 ALA A C 1
ATOM 870 O O . ALA A 1 112 ? -1.858 -5.855 -6.797 1.00 96.12 112 ALA A O 1
ATOM 871 N N . PRO A 1 113 ? 0.180 -6.453 -6.040 1.00 97.38 113 PRO A N 1
ATOM 872 C CA . PRO A 1 113 ? -0.231 -6.490 -4.640 1.00 97.38 113 PRO A CA 1
ATOM 873 C C . PRO A 1 113 ? -0.575 -5.091 -4.118 1.00 97.38 113 PRO A C 1
ATOM 875 O O . PRO A 1 113 ? 0.230 -4.161 -4.233 1.00 97.38 113 PRO A O 1
ATOM 878 N N . PHE A 1 114 ? -1.748 -4.961 -3.499 1.00 97.75 114 PHE A N 1
ATOM 879 C CA . PHE A 1 114 ? -2.244 -3.711 -2.929 1.00 97.75 114 PHE A CA 1
ATOM 880 C C . PHE A 1 114 ? -2.740 -3.917 -1.497 1.00 97.75 114 PHE A C 1
ATOM 882 O O . PHE A 1 114 ? -3.717 -4.624 -1.282 1.00 97.75 114 PHE A O 1
ATOM 889 N N . TYR A 1 115 ? -2.080 -3.304 -0.516 1.00 97.50 115 TYR A N 1
ATOM 890 C CA . TYR A 1 115 ? -2.358 -3.542 0.904 1.00 97.50 115 TYR A CA 1
ATOM 891 C C . TYR A 1 115 ? -2.822 -2.272 1.612 1.00 97.50 115 TYR A C 1
ATOM 893 O O . TYR A 1 115 ? -2.295 -1.176 1.389 1.00 97.50 115 TYR A O 1
ATOM 901 N N . ALA A 1 116 ? -3.813 -2.432 2.486 1.00 96.62 116 ALA A N 1
ATOM 902 C CA . ALA A 1 116 ? -4.201 -1.410 3.443 1.00 96.62 116 ALA A CA 1
ATOM 903 C C . ALA A 1 116 ? -3.129 -1.278 4.536 1.00 96.62 116 ALA A C 1
ATOM 905 O O . ALA A 1 116 ? -2.174 -2.042 4.592 1.00 96.62 116 ALA A O 1
ATOM 906 N N . ASN A 1 117 ? -3.262 -0.277 5.402 1.00 95.81 117 ASN A N 1
ATOM 907 C CA . ASN A 1 117 ? -2.360 -0.115 6.536 1.00 95.81 117 ASN A CA 1
ATOM 908 C C . ASN A 1 117 ? -3.154 0.264 7.778 1.00 95.81 117 ASN A C 1
ATOM 910 O O . ASN A 1 117 ? -3.909 1.241 7.767 1.00 95.81 117 ASN A O 1
ATOM 914 N N . LEU A 1 118 ? -2.951 -0.478 8.862 1.00 94.38 118 LEU A N 1
ATOM 915 C CA . LEU A 1 118 ? -3.543 -0.184 10.157 1.00 94.38 118 LEU A CA 1
ATOM 916 C C . LEU A 1 118 ? -2.483 -0.294 11.254 1.00 94.38 118 LEU A C 1
ATOM 918 O O . LEU A 1 118 ? -1.647 -1.192 11.246 1.00 94.38 118 LEU A O 1
ATOM 922 N N . GLY A 1 119 ? -2.502 0.645 12.199 1.00 93.50 119 GLY A N 1
ATOM 923 C CA . GLY A 1 119 ? -1.578 0.618 13.330 1.00 93.50 119 GLY A CA 1
ATOM 924 C C . GLY A 1 119 ? -1.987 -0.433 14.360 1.00 93.50 119 GLY A C 1
ATOM 925 O O . GLY A 1 119 ? -3.174 -0.603 14.628 1.00 93.50 119 GLY A O 1
ATOM 926 N N . ILE A 1 120 ? -1.009 -1.075 15.004 1.00 94.88 120 ILE A N 1
ATOM 927 C CA . ILE A 1 120 ? -1.266 -2.102 16.029 1.00 94.88 120 ILE A CA 1
ATOM 928 C C . ILE A 1 120 ? -2.132 -1.586 17.192 1.00 94.88 120 ILE A C 1
ATOM 930 O O . ILE A 1 120 ? -2.992 -2.304 17.684 1.00 94.88 120 ILE A O 1
ATOM 934 N N . ALA A 1 121 ? -1.993 -0.307 17.555 1.00 93.81 121 ALA A N 1
AT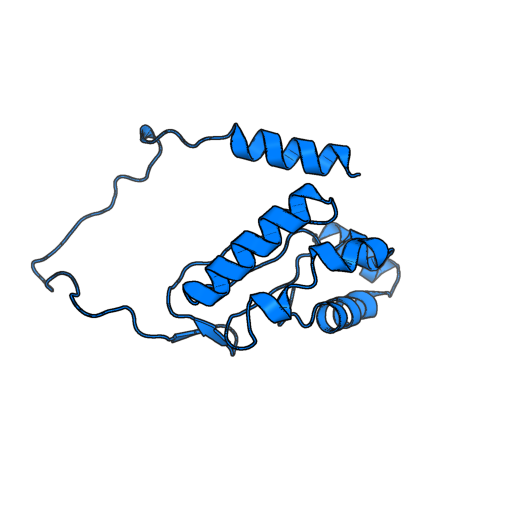OM 935 C CA . ALA A 1 121 ? -2.822 0.329 18.580 1.00 93.81 121 ALA A CA 1
ATOM 936 C C . ALA A 1 121 ? -4.314 0.397 18.198 1.00 93.81 121 ALA A C 1
ATOM 938 O O . ALA A 1 121 ? -5.170 0.413 19.071 1.00 93.81 121 ALA A O 1
ATOM 939 N N . GLN A 1 122 ? -4.653 0.447 16.902 1.00 93.38 122 GLN A N 1
ATOM 940 C CA . GLN A 1 122 ? -6.053 0.352 16.462 1.00 93.38 122 GLN A CA 1
ATOM 941 C C . GLN A 1 122 ? -6.558 -1.084 16.545 1.00 93.38 122 GLN A C 1
ATOM 943 O O . GLN A 1 122 ? -7.721 -1.286 16.865 1.00 93.38 122 GLN A O 1
ATOM 948 N N . LEU A 1 123 ? -5.703 -2.074 16.277 1.00 94.12 123 LEU A N 1
ATOM 949 C CA . LEU A 1 123 ? -6.092 -3.474 16.414 1.00 94.12 123 LEU A CA 1
ATOM 950 C C . LEU A 1 123 ? -6.457 -3.804 17.866 1.00 94.12 123 LEU A C 1
ATOM 952 O O . LEU A 1 123 ? -7.482 -4.435 18.091 1.00 94.12 123 LEU A O 1
ATOM 956 N N . GLU A 1 124 ? -5.663 -3.337 18.832 1.00 95.94 124 GLU A N 1
ATOM 957 C CA . GLU A 1 124 ? -5.949 -3.496 20.265 1.00 95.94 124 GLU A CA 1
ATOM 958 C C . GLU A 1 124 ? -7.335 -2.941 20.630 1.00 95.94 124 GLU A C 1
ATOM 960 O O . GLU A 1 124 ? -8.168 -3.672 21.163 1.00 95.94 124 GLU A O 1
ATOM 965 N N . GLN A 1 125 ? -7.630 -1.702 20.221 1.00 95.44 125 GLN A N 1
ATOM 966 C CA . GLN A 1 125 ? -8.940 -1.069 20.428 1.00 95.44 125 GLN A CA 1
ATOM 967 C C . GLN A 1 125 ? -10.084 -1.875 19.796 1.00 95.44 125 GLN A C 1
ATOM 969 O O . GLN A 1 125 ? -11.094 -2.139 20.442 1.00 95.44 125 GLN A O 1
ATOM 974 N N . LEU A 1 126 ? -9.918 -2.326 18.548 1.00 95.75 126 LEU A N 1
ATOM 975 C CA . LEU A 1 126 ? -10.936 -3.125 17.860 1.00 95.75 126 LEU A CA 1
ATOM 976 C C . LEU A 1 126 ? -11.170 -4.483 18.534 1.00 95.75 126 LEU A C 1
ATOM 978 O O . LEU A 1 126 ? -12.287 -4.994 18.493 1.00 95.75 126 LEU A O 1
ATOM 982 N N . VAL A 1 127 ? -10.148 -5.081 19.150 1.00 96.62 127 VAL A N 1
ATOM 983 C CA . VAL A 1 127 ? -10.296 -6.330 19.910 1.00 96.62 127 VAL A CA 1
ATOM 984 C C . VAL A 1 127 ? -11.085 -6.089 21.196 1.00 96.62 127 VAL A C 1
ATOM 986 O O . VAL A 1 127 ? -12.026 -6.837 21.467 1.00 96.62 127 VAL A O 1
ATOM 989 N N . GLU A 1 128 ? -10.758 -5.040 21.955 1.00 96.88 128 GLU A N 1
ATOM 990 C CA . GLU A 1 128 ? -11.487 -4.662 23.176 1.00 96.88 128 GLU A CA 1
ATOM 991 C C . GLU A 1 128 ? -12.964 -4.357 22.889 1.00 96.88 128 GLU A C 1
ATOM 99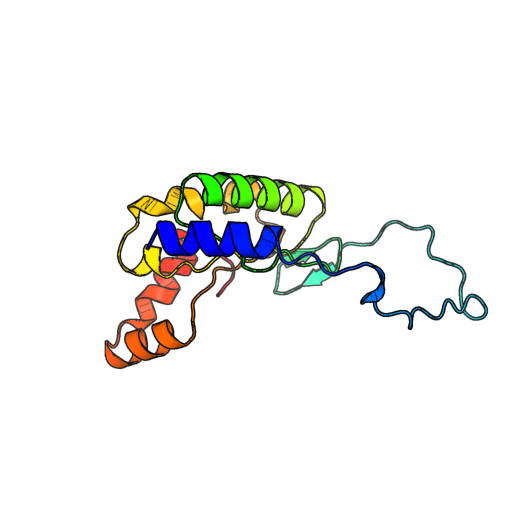3 O O . GLU A 1 128 ? -13.858 -4.821 23.600 1.00 96.88 128 GLU A O 1
ATOM 998 N N . GLU A 1 129 ? -13.227 -3.644 21.793 1.00 96.75 129 GLU A N 1
ATOM 999 C CA . GLU A 1 129 ? -14.571 -3.287 21.332 1.00 96.75 129 GLU A CA 1
ATOM 1000 C C . GLU A 1 129 ? -15.309 -4.441 20.631 1.00 96.75 129 GLU A C 1
ATOM 1002 O O . GLU A 1 129 ? -16.483 -4.299 20.287 1.00 96.75 129 GLU A O 1
ATOM 1007 N N . LYS A 1 130 ? -14.652 -5.592 20.418 1.00 96.62 130 LYS A N 1
ATOM 1008 C CA . LYS A 1 130 ? -15.167 -6.733 19.635 1.00 96.62 130 LYS A CA 1
ATOM 1009 C C . LYS A 1 130 ? -15.603 -6.347 18.211 1.00 96.62 130 LYS A C 1
ATOM 1011 O O . LYS A 1 130 ? -16.574 -6.891 17.694 1.00 96.62 130 LYS A O 1
ATOM 1016 N N . ALA A 1 131 ? -14.865 -5.438 17.579 1.00 96.38 131 ALA A N 1
ATOM 1017 C CA . ALA A 1 131 ? -15.150 -4.835 16.275 1.00 96.38 131 ALA A CA 1
ATOM 1018 C C . ALA A 1 131 ? -14.103 -5.190 15.193 1.00 96.38 131 ALA A C 1
ATOM 1020 O O . ALA A 1 131 ? -13.842 -4.415 14.271 1.00 96.38 131 ALA A O 1
ATOM 1021 N N . VAL A 1 132 ? -13.447 -6.351 15.308 1.00 95.88 132 VAL A N 1
ATOM 1022 C CA . VAL A 1 132 ? -12.393 -6.802 14.372 1.00 95.88 132 VAL A CA 1
ATOM 1023 C C . VAL A 1 132 ? -12.935 -7.020 12.949 1.00 95.88 132 VAL A C 1
ATOM 1025 O O . VAL A 1 132 ? -12.191 -6.903 11.975 1.00 95.88 132 VAL A O 1
ATOM 1028 N N . ASP A 1 133 ? -14.240 -7.253 12.799 1.00 96.31 133 ASP A N 1
ATOM 1029 C CA . ASP A 1 133 ? -14.943 -7.338 11.513 1.00 96.31 133 ASP A CA 1
ATOM 1030 C C . ASP A 1 133 ? -14.798 -6.064 10.664 1.00 96.31 133 ASP A C 1
ATOM 1032 O O . ASP A 1 133 ? -14.757 -6.143 9.432 1.00 96.31 133 ASP A O 1
ATOM 1036 N N . LYS A 1 134 ? -14.596 -4.898 11.299 1.00 95.69 134 LYS A N 1
ATOM 1037 C CA . LYS A 1 134 ? -14.304 -3.643 10.592 1.00 95.69 134 LYS A CA 1
ATOM 1038 C C . LYS A 1 134 ? -13.048 -3.737 9.721 1.00 95.69 134 LYS A C 1
ATOM 1040 O O . LYS A 1 134 ? -12.967 -3.042 8.711 1.00 95.69 134 LYS A O 1
ATOM 1045 N N . ILE A 1 135 ? -12.084 -4.595 10.069 1.00 96.19 135 ILE A N 1
ATOM 1046 C CA . ILE A 1 135 ? -10.872 -4.806 9.266 1.00 96.19 135 ILE A CA 1
ATOM 1047 C C . ILE A 1 135 ? -11.217 -5.503 7.948 1.00 96.19 135 ILE A C 1
ATOM 1049 O O . ILE A 1 135 ? -10.765 -5.062 6.894 1.00 96.19 135 ILE A O 1
ATOM 1053 N N . ALA A 1 136 ? -12.053 -6.544 7.984 1.00 96.19 136 ALA A N 1
ATOM 1054 C CA . ALA A 1 136 ? -12.498 -7.234 6.774 1.00 96.19 136 ALA A CA 1
ATOM 1055 C C . ALA A 1 136 ? -13.282 -6.282 5.860 1.00 96.19 136 ALA A C 1
ATOM 1057 O O . ALA A 1 136 ? -12.970 -6.162 4.676 1.00 96.19 136 ALA A O 1
ATOM 1058 N N . ARG A 1 137 ? -14.208 -5.504 6.437 1.00 95.94 137 ARG A N 1
ATOM 1059 C CA . ARG A 1 137 ? -14.949 -4.474 5.698 1.00 95.94 137 ARG A CA 1
ATOM 1060 C C . ARG A 1 137 ? -14.026 -3.420 5.087 1.00 95.94 137 ARG A C 1
ATOM 1062 O O . ARG A 1 137 ? -14.264 -2.988 3.965 1.00 95.94 137 ARG A O 1
ATOM 1069 N N . LEU A 1 138 ? -12.976 -3.003 5.795 1.00 96.38 138 LEU A N 1
ATOM 1070 C CA . LEU A 1 138 ? -11.994 -2.050 5.277 1.00 96.38 138 LEU A CA 1
ATOM 1071 C C . LEU A 1 138 ? -11.232 -2.614 4.068 1.00 96.38 138 LEU A C 1
ATOM 1073 O O . LEU A 1 138 ? -11.047 -1.905 3.079 1.00 96.38 138 LEU A O 1
ATOM 1077 N N . ILE A 1 139 ? -10.806 -3.878 4.138 1.00 96.94 139 ILE A N 1
ATOM 1078 C CA . ILE A 1 139 ? -10.134 -4.568 3.028 1.00 96.94 139 ILE A CA 1
ATOM 1079 C C . ILE A 1 139 ? -11.062 -4.622 1.809 1.00 96.94 139 ILE A C 1
ATOM 1081 O O . ILE A 1 139 ? -10.647 -4.252 0.711 1.00 96.94 139 ILE A O 1
ATOM 1085 N N . GLU A 1 140 ? -12.322 -5.015 2.004 1.00 96.94 140 GLU A N 1
ATOM 1086 C CA . GLU A 1 140 ? -13.333 -5.071 0.942 1.00 96.94 140 GLU A CA 1
ATOM 1087 C C . GLU A 1 140 ? -13.613 -3.691 0.336 1.00 96.94 140 GLU A C 1
ATOM 1089 O O . GLU A 1 140 ? -13.619 -3.542 -0.888 1.00 96.94 140 GLU A O 1
ATOM 1094 N N . LEU A 1 141 ? -13.779 -2.670 1.183 1.00 96.12 141 LEU A N 1
ATOM 1095 C CA . LEU A 1 141 ? -14.034 -1.286 0.779 1.00 96.12 141 LEU A CA 1
ATOM 1096 C C . LEU A 1 141 ? -12.928 -0.755 -0.140 1.00 96.12 141 LEU A C 1
ATOM 1098 O O . LEU A 1 141 ? -13.209 -0.115 -1.152 1.00 96.12 141 LEU A O 1
ATOM 1102 N N . LEU A 1 142 ? -11.670 -1.042 0.200 1.00 96.12 142 LEU A N 1
ATOM 1103 C CA . LEU A 1 142 ? -10.503 -0.627 -0.578 1.00 96.12 142 LEU A CA 1
ATOM 1104 C C . LEU A 1 142 ? -10.166 -1.581 -1.725 1.00 96.12 142 LEU A C 1
ATOM 1106 O O . LEU A 1 142 ? -9.305 -1.259 -2.548 1.00 96.12 142 LEU A O 1
ATOM 1110 N N . LYS A 1 143 ? -10.813 -2.752 -1.776 1.00 97.31 143 LYS A N 1
ATOM 1111 C CA . LYS A 1 143 ? -10.441 -3.875 -2.649 1.00 97.31 143 LYS A CA 1
ATOM 1112 C C . LYS A 1 143 ? -8.953 -4.217 -2.508 1.00 97.31 143 LYS A C 1
ATOM 1114 O O . LYS A 1 143 ? -8.263 -4.476 -3.498 1.00 97.31 143 LYS A O 1
ATOM 1119 N N . ALA A 1 144 ? -8.460 -4.140 -1.275 1.00 97.38 144 ALA A N 1
ATOM 1120 C CA . ALA A 1 144 ? -7.098 -4.495 -0.923 1.00 97.38 144 ALA A CA 1
ATOM 1121 C C . ALA A 1 144 ? -6.953 -6.019 -0.835 1.00 97.38 144 ALA A C 1
ATOM 1123 O O . ALA A 1 144 ? -7.925 -6.752 -0.671 1.00 97.38 144 ALA A O 1
ATOM 1124 N N . ASP A 1 145 ? -5.719 -6.493 -0.932 1.00 97.44 145 ASP A N 1
ATOM 1125 C CA . ASP A 1 145 ? -5.362 -7.904 -0.812 1.00 97.44 145 ASP A CA 1
ATOM 1126 C C . ASP A 1 145 ? -4.997 -8.283 0.644 1.00 97.44 145 ASP A C 1
ATOM 1128 O O . ASP A 1 145 ? -4.753 -9.450 0.942 1.00 97.44 145 ASP A O 1
ATOM 1132 N N . GLY A 1 146 ? -4.976 -7.302 1.558 1.00 95.94 146 GLY A N 1
ATOM 1133 C CA . GLY A 1 146 ? -4.699 -7.474 2.987 1.00 95.94 146 GLY A CA 1
ATOM 1134 C C . GLY A 1 146 ? -4.440 -6.151 3.722 1.00 95.94 146 GLY A C 1
ATOM 1135 O O . GLY A 1 146 ? -4.710 -5.073 3.183 1.00 95.94 146 GLY A O 1
ATOM 1136 N N . VAL A 1 147 ? -3.909 -6.250 4.948 1.00 93.06 147 VAL A N 1
ATOM 1137 C CA . VAL A 1 147 ? -3.455 -5.146 5.829 1.00 93.06 147 VAL A CA 1
ATOM 1138 C C . VAL A 1 147 ? -1.997 -5.364 6.211 1.00 93.06 147 VAL A C 1
ATOM 1140 O O . VAL A 1 147 ? -1.613 -6.549 6.322 1.00 93.06 147 VAL A O 1
#

Foldseek 3Di:
DVVVLVVQVVVVVVPDDPPVPDDPPPDDDPPVHHDDPDQQDWDDDLNAIARDADEAEERHFDDPVLLVVQLVVLQVCQVRRHAYEYHAPVCVLPDCPRVSSQQSCVSNDPRHAYEYDHDPVVVVVCVVVVNCVSLVVSCVSSVHSYD

Radius of gyration: 18.24 Å; chains: 1; bounding box: 50×35×43 Å

Sequence (147 aa):
MEDRKKDHINQAFNARVEKDAADKRFNYEPLLSAHPVDKPTSFSFAGKTMRLPLWISSMTGGTGKAGNINRNLARACNEFGLGMGVGSCRILLDDERHLTDFDLRHIVGDAAPFYANLGIAQLEQLVEEKAVDKIARLIELLKADGV